Protein AF-A0A399FDK9-F1 (afdb_monomer)

Sequence (139 aa):
MPEEDLVRLYLWSRDKQGEPQAVVSHDTALALYGLSDLRPSRYHLSVPPSFRKTPPPGVVLHKARLEPSEVDWCGSYRITVPLRTLLDAAQSGVSPEHIVEATRQALERGLVRRQVLKQAIQGLSEAQQLGFRVALEEA

Organism: NCBI:txid1227551

Foldseek 3Di:
DDPVVQLVQQQVQADPVSHRFKAFAAPRLLVVVVLDPDDQQATEIEGAPPRDDDDDPRYDYDHDDDDPQQWDDDPNHIYGQLLRRLLNNLVVCDQLQSSLSSLLVCPVVVSDPLVVSVVVCPPPDPSSCNSVVNSSVVD

Nearest PDB structures (foldseek):
  6y8q-assembly3_C  TM=6.701E-01  e=1.708E-04  Streptococcus agalactiae

Radius of gyration: 14.83 Å; Cα contacts (8 Å, |Δi|>4): 204; chains: 1; bounding box: 35×31×38 Å

Solvent-accessible surface area (backbone atoms only — not comparable to full-atom values): 7782 Å² total; per-residue (Å²): 134,65,68,69,58,52,40,51,50,24,62,69,3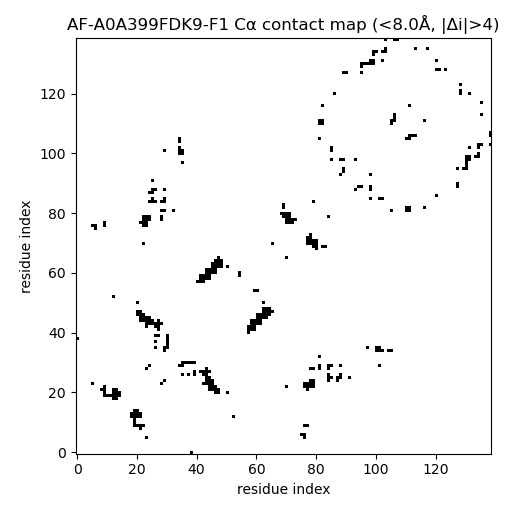7,34,50,97,88,66,50,62,49,39,25,36,17,26,61,40,32,31,35,74,72,65,38,40,91,62,75,63,92,44,47,30,30,33,26,46,78,84,68,77,80,80,72,60,91,59,49,46,81,42,73,39,88,76,56,76,90,39,49,43,79,54,92,84,32,40,27,42,32,64,62,49,17,53,56,44,26,42,70,73,65,55,53,48,68,56,42,19,52,23,48,38,50,31,45,77,70,64,65,34,55,70,71,59,51,62,58,65,46,70,82,49,55,71,80,52,31,48,15,52,52,52,26,70,73,78,112

Structure (mmCIF, N/CA/C/O backbone):
data_AF-A0A399FDK9-F1
#
_entry.id   AF-A0A399FDK9-F1
#
loop_
_atom_site.group_PDB
_atom_site.id
_atom_site.type_symbol
_atom_site.label_atom_id
_atom_site.label_alt_id
_atom_site.label_comp_id
_atom_site.label_asym_id
_atom_site.label_entity_id
_atom_site.label_seq_id
_atom_site.pdbx_PDB_ins_code
_atom_site.Cartn_x
_atom_site.Cartn_y
_atom_site.Cartn_z
_atom_site.occupancy
_atom_site.B_iso_or_equiv
_atom_site.auth_seq_id
_atom_site.auth_comp_id
_atom_site.auth_asym_id
_atom_site.auth_atom_id
_atom_site.pdbx_PDB_model_num
ATOM 1 N N . MET A 1 1 ? -2.493 10.423 -12.469 1.00 71.00 1 MET A N 1
ATOM 2 C CA . MET A 1 1 ? -1.606 9.250 -12.533 1.00 71.00 1 MET A CA 1
ATOM 3 C C . MET A 1 1 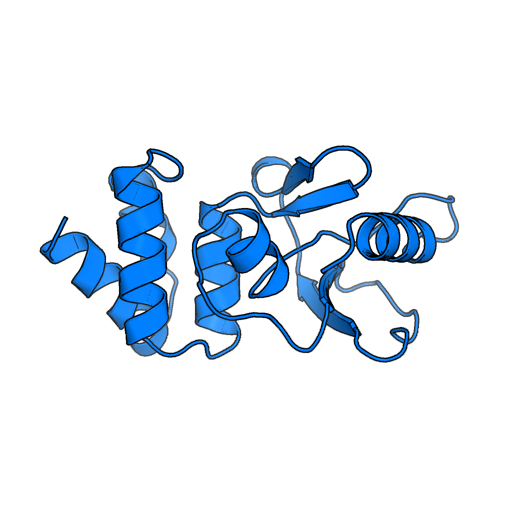? -2.092 8.379 -13.678 1.00 71.00 1 MET A C 1
ATOM 5 O O . MET A 1 1 ? -3.245 7.971 -13.607 1.00 71.00 1 MET A O 1
ATOM 9 N N . PRO A 1 2 ? -1.316 8.201 -14.757 1.00 82.50 2 PRO A N 1
ATOM 10 C CA . PRO A 1 2 ? -1.755 7.421 -15.912 1.00 82.50 2 PRO A CA 1
ATOM 11 C C . PRO A 1 2 ? -1.847 5.923 -15.594 1.00 82.50 2 PRO A C 1
ATOM 13 O O . PRO A 1 2 ? -0.913 5.348 -15.040 1.00 82.50 2 PRO A O 1
ATOM 16 N N . GLU A 1 3 ? -2.950 5.281 -15.978 1.00 87.12 3 GLU A N 1
ATOM 17 C CA . GLU A 1 3 ? -3.140 3.826 -15.840 1.00 87.12 3 GLU A CA 1
ATOM 18 C C . GLU A 1 3 ? -2.064 3.033 -16.602 1.00 87.12 3 GLU A C 1
ATOM 20 O O . GLU A 1 3 ? -1.562 2.015 -16.125 1.00 87.12 3 GLU A O 1
ATOM 25 N N . GLU A 1 4 ? -1.640 3.548 -17.758 1.00 93.44 4 GLU A N 1
ATOM 26 C CA . GLU A 1 4 ? -0.609 2.941 -18.601 1.00 93.44 4 GLU A CA 1
ATOM 27 C C . GLU A 1 4 ? 0.724 2.740 -17.860 1.00 93.44 4 GLU A C 1
ATOM 29 O O . GLU A 1 4 ? 1.384 1.712 -18.033 1.00 93.44 4 GLU A O 1
ATOM 34 N N . ASP A 1 5 ? 1.105 3.679 -16.990 1.00 95.25 5 ASP A N 1
ATOM 35 C CA . ASP A 1 5 ? 2.331 3.556 -16.201 1.00 95.25 5 ASP A CA 1
ATOM 36 C C . ASP A 1 5 ? 2.237 2.383 -15.218 1.00 95.25 5 ASP A C 1
ATOM 38 O O . ASP A 1 5 ? 3.193 1.621 -15.074 1.00 95.25 5 ASP A O 1
ATOM 42 N N . LEU A 1 6 ? 1.074 2.169 -14.592 1.00 96.81 6 LEU A N 1
ATOM 43 C CA . LEU A 1 6 ? 0.857 1.048 -13.673 1.00 96.81 6 LEU A CA 1
ATOM 44 C C . LEU A 1 6 ? 0.923 -0.296 -14.399 1.00 96.81 6 LEU A C 1
ATOM 46 O O . LEU A 1 6 ? 1.554 -1.228 -13.900 1.00 96.81 6 LEU A O 1
ATOM 50 N N . VAL A 1 7 ? 0.353 -0.384 -15.603 1.00 97.62 7 VAL A N 1
ATOM 51 C CA . VAL A 1 7 ? 0.455 -1.584 -16.447 1.00 97.62 7 VAL A CA 1
ATOM 52 C C . VAL A 1 7 ? 1.912 -1.861 -16.817 1.00 97.62 7 VAL A C 1
ATOM 54 O O . VAL A 1 7 ? 2.389 -2.989 -16.672 1.00 97.62 7 VAL A O 1
ATOM 57 N N . ARG A 1 8 ? 2.665 -0.836 -17.236 1.00 97.62 8 ARG A N 1
ATOM 58 C CA . ARG A 1 8 ? 4.096 -0.973 -17.555 1.00 97.62 8 ARG A CA 1
ATOM 59 C C . ARG A 1 8 ? 4.904 -1.434 -16.346 1.00 97.62 8 ARG A C 1
ATOM 61 O O . ARG A 1 8 ? 5.728 -2.337 -16.481 1.00 97.62 8 ARG A O 1
ATOM 68 N N . LEU A 1 9 ? 4.653 -0.867 -15.167 1.00 98.12 9 LEU A N 1
ATOM 69 C CA . LEU A 1 9 ? 5.316 -1.257 -13.921 1.00 98.12 9 LEU A CA 1
ATOM 70 C C . LEU A 1 9 ? 4.959 -2.686 -13.494 1.00 98.12 9 LEU A C 1
ATOM 72 O O . LEU A 1 9 ? 5.838 -3.444 -13.074 1.00 98.12 9 LEU A O 1
ATOM 76 N N . TYR A 1 10 ? 3.697 -3.084 -13.658 1.00 98.06 10 TYR A N 1
ATOM 77 C CA . TYR A 1 10 ? 3.243 -4.447 -13.411 1.00 98.06 10 TYR A CA 1
ATOM 78 C C . TYR A 1 10 ? 3.989 -5.443 -14.308 1.00 98.06 10 TYR A C 1
ATOM 80 O O . TYR A 1 10 ? 4.615 -6.378 -13.810 1.00 98.06 10 TYR A O 1
ATOM 88 N N . LEU A 1 11 ? 4.053 -5.200 -15.617 1.00 97.69 11 LEU A N 1
ATOM 89 C CA . LEU A 1 11 ? 4.770 -6.071 -16.557 1.00 97.69 11 LEU A CA 1
ATOM 90 C C . LEU A 1 11 ? 6.293 -6.044 -16.354 1.00 97.69 11 LEU A C 1
ATOM 92 O O . LEU A 1 11 ? 6.960 -7.072 -16.473 1.00 97.69 11 LEU A O 1
ATOM 96 N N . TRP A 1 12 ? 6.859 -4.895 -15.989 1.00 97.75 12 TRP A N 1
ATOM 97 C CA . TRP A 1 12 ? 8.273 -4.780 -15.628 1.00 97.75 12 TRP A CA 1
ATOM 98 C C . TRP A 1 12 ? 8.638 -5.676 -14.431 1.00 97.75 12 TRP A C 1
ATOM 100 O O . TRP A 1 12 ? 9.750 -6.210 -14.360 1.00 97.75 12 TRP A O 1
ATOM 110 N N . SER A 1 13 ? 7.698 -5.906 -13.513 1.00 98.12 13 SER A N 1
ATOM 111 C CA . SER A 1 13 ? 7.915 -6.684 -12.289 1.00 98.12 13 SER A CA 1
ATOM 112 C C . SER A 1 13 ? 7.983 -8.205 -12.479 1.00 98.12 13 SER A C 1
ATOM 114 O O . SER A 1 13 ? 8.067 -8.933 -11.494 1.00 98.12 13 SER A O 1
ATOM 116 N N . ARG A 1 14 ? 7.967 -8.711 -13.717 1.00 97.62 14 ARG A N 1
ATOM 117 C CA . ARG A 1 14 ? 8.022 -10.154 -13.990 1.00 97.62 14 ARG A CA 1
ATOM 118 C C . ARG A 1 14 ? 9.248 -10.837 -13.390 1.00 97.62 14 ARG A C 1
ATOM 120 O O . ARG A 1 14 ? 10.356 -10.303 -13.476 1.00 97.62 14 ARG A O 1
ATOM 127 N N . ASP A 1 15 ? 9.076 -12.012 -12.808 1.00 96.12 15 ASP A N 1
ATOM 128 C CA . ASP A 1 15 ? 10.187 -12.855 -12.367 1.00 96.12 15 ASP A CA 1
ATOM 129 C C . ASP A 1 15 ? 10.859 -13.598 -13.545 1.00 96.12 15 ASP A C 1
ATOM 131 O O . ASP A 1 15 ? 10.690 -13.240 -14.713 1.00 96.12 15 ASP A O 1
ATOM 135 N N . LYS A 1 16 ? 11.674 -14.618 -13.242 1.00 93.12 16 LYS A N 1
ATOM 136 C CA . LYS A 1 16 ? 12.361 -15.430 -14.262 1.00 93.12 16 LYS A CA 1
ATOM 137 C C . LYS A 1 16 ? 11.411 -16.352 -15.031 1.00 93.12 16 LYS A C 1
ATOM 139 O O . LYS A 1 16 ? 11.771 -16.795 -16.116 1.00 93.12 16 LYS A O 1
ATOM 144 N N . GLN A 1 17 ? 10.246 -16.654 -14.467 1.00 95.56 17 GLN A N 1
ATOM 145 C CA . GLN A 1 17 ? 9.196 -17.460 -15.082 1.00 95.56 17 GLN A CA 1
ATOM 146 C C . GLN A 1 17 ? 8.280 -16.603 -15.969 1.00 95.56 17 GLN A C 1
ATOM 148 O O . GLN A 1 17 ? 7.491 -17.145 -16.732 1.00 95.56 17 GLN A O 1
ATOM 153 N N . GLY A 1 18 ? 8.434 -15.276 -15.926 1.00 95.44 18 GLY A N 1
ATOM 154 C CA . GLY A 1 18 ? 7.613 -14.343 -16.689 1.00 95.44 18 GLY A CA 1
ATOM 155 C C . GLY A 1 18 ? 6.372 -13.875 -15.933 1.00 95.44 18 GLY A C 1
ATOM 156 O O . GLY A 1 18 ? 5.557 -13.170 -16.527 1.00 95.44 18 GLY A O 1
ATOM 157 N N . GLU A 1 19 ? 6.257 -14.190 -1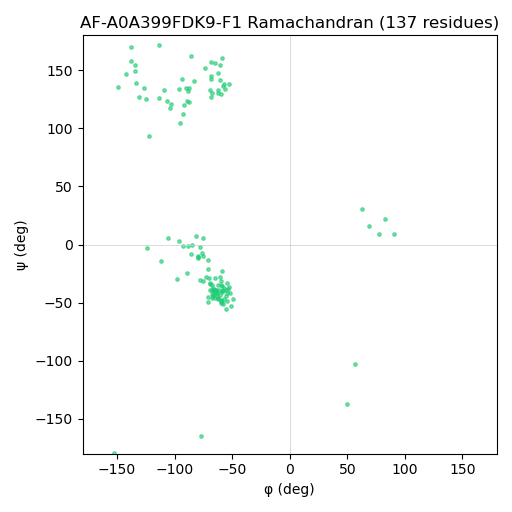4.640 1.00 96.56 19 GLU A N 1
ATOM 158 C CA . GLU A 1 19 ? 5.085 -13.877 -13.824 1.00 96.56 19 GLU A CA 1
ATOM 159 C C . GLU A 1 19 ? 5.241 -12.520 -13.128 1.00 96.56 19 GLU A C 1
ATOM 161 O O . GLU A 1 19 ? 6.189 -12.342 -12.352 1.00 96.56 19 GLU A O 1
ATOM 166 N N . PRO A 1 20 ? 4.352 -11.537 -13.377 1.00 97.50 20 PRO A N 1
ATOM 167 C CA . PRO A 1 20 ? 4.367 -10.251 -12.681 1.00 97.50 20 PRO A CA 1
ATOM 168 C C . PRO A 1 20 ? 4.276 -10.406 -11.158 1.00 97.50 20 PRO A C 1
ATOM 170 O O . PRO A 1 20 ? 3.422 -11.127 -10.649 1.00 97.50 20 PRO A O 1
ATOM 173 N N . GLN A 1 21 ? 5.130 -9.692 -10.424 1.00 98.06 21 GLN A N 1
ATOM 174 C CA . GLN A 1 21 ? 5.243 -9.806 -8.964 1.00 98.06 21 GLN A CA 1
ATOM 175 C C . GLN A 1 21 ? 4.756 -8.563 -8.203 1.00 98.06 21 GLN A C 1
ATOM 177 O O . GLN A 1 21 ? 4.617 -8.612 -6.982 1.00 98.06 21 GLN A O 1
ATOM 182 N N . ALA A 1 22 ? 4.570 -7.428 -8.882 1.00 98.19 22 ALA A N 1
ATOM 183 C CA . ALA A 1 22 ? 4.173 -6.175 -8.253 1.00 98.19 22 ALA A CA 1
ATOM 184 C C . ALA A 1 22 ? 2.663 -6.084 -8.043 1.00 98.19 22 ALA A C 1
ATOM 186 O O . ALA A 1 22 ? 1.868 -6.444 -8.909 1.00 98.19 22 ALA A O 1
ATOM 187 N N . VAL A 1 23 ? 2.290 -5.521 -6.902 1.00 98.81 23 VAL A N 1
ATOM 188 C CA . VAL A 1 23 ? 0.919 -5.180 -6.539 1.00 98.81 23 VAL A CA 1
ATOM 189 C C . VAL A 1 23 ? 0.879 -3.702 -6.177 1.00 98.81 23 VAL A C 1
ATOM 191 O O . VAL A 1 23 ? 1.640 -3.247 -5.324 1.00 98.81 23 VAL A O 1
ATOM 194 N N . VAL A 1 24 ? 0.004 -2.933 -6.817 1.00 98.38 24 VAL A N 1
ATOM 195 C CA . VAL A 1 24 ? -0.217 -1.522 -6.483 1.00 98.38 24 VAL A CA 1
ATOM 196 C C . VAL A 1 24 ? -0.741 -1.413 -5.050 1.00 98.38 24 VAL A C 1
ATOM 198 O O . VAL A 1 24 ? -1.646 -2.146 -4.666 1.00 98.38 24 VAL A O 1
ATOM 201 N N . SER A 1 25 ? -0.148 -0.544 -4.230 1.00 98.12 25 SER A N 1
ATOM 202 C CA . SER A 1 25 ? -0.378 -0.539 -2.775 1.00 98.12 25 SER A CA 1
ATOM 203 C C . SER A 1 25 ? -0.167 0.849 -2.159 1.00 98.12 25 SER A C 1
ATOM 205 O O . SER A 1 25 ? 0.172 1.794 -2.877 1.00 98.12 25 SER A O 1
ATOM 207 N N . HIS A 1 26 ? -0.343 0.958 -0.836 1.00 96.81 26 HIS A N 1
ATOM 208 C CA . HIS A 1 26 ? -0.096 2.178 -0.053 1.00 96.81 26 HIS A CA 1
ATOM 209 C C . HIS A 1 26 ? -0.776 3.411 -0.690 1.00 96.81 26 HIS A C 1
ATOM 211 O O . HIS A 1 26 ? -1.907 3.320 -1.166 1.00 96.81 26 HIS A O 1
ATOM 217 N N . ASP A 1 27 ? -0.083 4.548 -0.746 1.00 95.00 27 ASP A N 1
ATOM 218 C CA . ASP A 1 27 ? -0.547 5.839 -1.260 1.00 95.00 27 ASP A CA 1
ATOM 219 C C . ASP A 1 27 ? -1.116 5.754 -2.685 1.00 95.00 27 ASP A C 1
ATOM 221 O O . ASP A 1 27 ? -2.120 6.387 -3.007 1.00 95.00 27 ASP A O 1
ATOM 225 N N . THR A 1 28 ? -0.503 4.942 -3.552 1.00 96.06 28 THR A N 1
ATOM 226 C CA . THR A 1 28 ? -0.980 4.744 -4.926 1.00 96.06 28 THR A CA 1
ATOM 227 C C . THR A 1 28 ? -2.325 4.029 -4.946 1.00 96.06 28 THR A C 1
ATOM 229 O O . THR A 1 28 ? -3.228 4.464 -5.657 1.00 96.06 28 THR A O 1
ATOM 232 N N . ALA A 1 29 ? -2.490 2.973 -4.148 1.00 97.00 29 ALA A N 1
ATOM 233 C CA . ALA A 1 29 ? -3.772 2.284 -4.041 1.00 97.00 29 ALA A CA 1
ATOM 234 C C . ALA A 1 29 ? -4.832 3.148 -3.338 1.00 97.00 29 ALA A C 1
ATOM 236 O O . ALA A 1 29 ? -5.969 3.188 -3.799 1.00 97.00 29 ALA A O 1
ATOM 237 N N . LEU A 1 30 ? -4.464 3.904 -2.294 1.00 95.38 30 LEU A N 1
ATOM 238 C CA . LEU A 1 30 ? -5.367 4.854 -1.630 1.00 95.38 30 LEU A CA 1
ATOM 239 C C . LEU A 1 30 ? -5.961 5.848 -2.629 1.00 95.38 30 LEU A C 1
ATOM 241 O O . LEU A 1 30 ? -7.176 6.042 -2.663 1.0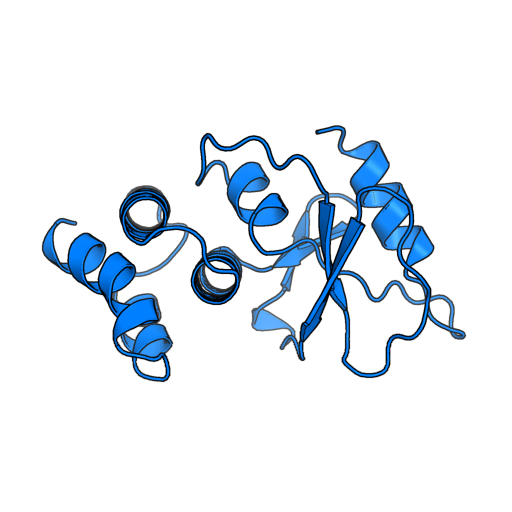0 95.38 30 LEU A O 1
ATOM 245 N N . ALA A 1 31 ? -5.109 6.441 -3.467 1.00 94.56 31 ALA A N 1
ATOM 246 C CA . ALA A 1 31 ? -5.540 7.379 -4.493 1.00 94.56 31 ALA A CA 1
ATOM 247 C C . ALA A 1 31 ? -6.451 6.715 -5.542 1.00 94.56 31 ALA A C 1
ATOM 249 O O . ALA A 1 31 ? -7.433 7.321 -5.965 1.00 94.56 31 ALA A O 1
ATOM 250 N N . LEU A 1 32 ? -6.165 5.470 -5.944 1.00 95.44 32 LEU A N 1
ATOM 251 C CA . LEU A 1 32 ? -6.983 4.729 -6.917 1.00 95.44 32 LEU A CA 1
ATOM 252 C C . LEU A 1 32 ? -8.361 4.332 -6.370 1.00 95.44 32 LEU A C 1
ATOM 254 O O . LEU A 1 32 ? -9.331 4.360 -7.120 1.00 95.44 32 LEU A O 1
ATOM 258 N N . TYR A 1 33 ? -8.473 4.027 -5.075 1.00 96.25 33 TYR A N 1
ATOM 259 C CA . TYR A 1 33 ? -9.771 3.831 -4.413 1.00 96.25 33 TYR A CA 1
ATOM 260 C C . TYR A 1 33 ? -10.492 5.148 -4.085 1.00 96.25 33 TYR A C 1
ATOM 262 O O . TYR A 1 33 ? -11.597 5.130 -3.538 1.00 96.25 33 TYR A O 1
ATOM 270 N N . GLY A 1 34 ? -9.874 6.296 -4.385 1.00 95.00 34 GLY A N 1
ATOM 271 C CA . GLY A 1 34 ? -10.404 7.612 -4.041 1.00 95.00 34 GLY A CA 1
ATOM 272 C C . GLY A 1 34 ? -10.534 7.823 -2.533 1.00 95.00 34 GLY A C 1
ATOM 273 O O . GLY A 1 34 ? -11.459 8.505 -2.108 1.00 95.00 34 GLY A O 1
ATOM 274 N N . LEU A 1 35 ? -9.665 7.191 -1.738 1.00 95.12 35 LEU A N 1
ATOM 275 C CA . LEU A 1 35 ? -9.611 7.291 -0.272 1.00 95.12 35 LEU A CA 1
ATOM 276 C C . LEU A 1 35 ? -8.588 8.328 0.207 1.00 95.12 35 LEU A C 1
ATOM 278 O O . LEU A 1 35 ? -8.330 8.459 1.398 1.00 95.12 35 LEU A O 1
ATOM 282 N N . SER A 1 36 ? -7.953 9.031 -0.725 1.00 89.75 36 SER A N 1
ATOM 283 C CA . SER A 1 36 ? -7.046 10.126 -0.431 1.00 89.75 36 SER A CA 1
ATOM 284 C C . SER A 1 36 ? -7.100 11.147 -1.556 1.00 89.75 36 SER A C 1
ATOM 286 O O . SER A 1 36 ? -7.035 10.791 -2.736 1.00 89.75 36 SER A O 1
ATOM 288 N N . ASP A 1 37 ? -7.161 12.421 -1.180 1.00 85.12 37 ASP A N 1
ATOM 289 C CA . ASP A 1 37 ? -7.005 13.539 -2.111 1.00 85.12 37 ASP A CA 1
ATOM 290 C C . ASP A 1 37 ? -5.532 13.812 -2.440 1.00 85.12 37 ASP A C 1
ATOM 292 O O . ASP A 1 37 ? -5.219 14.553 -3.378 1.00 85.12 37 ASP A O 1
ATOM 296 N N . LEU A 1 38 ? -4.609 13.177 -1.708 1.00 79.31 38 LEU A N 1
ATOM 297 C CA . LEU A 1 38 ? -3.189 13.258 -2.003 1.00 79.31 38 LEU A CA 1
ATOM 298 C C . LEU A 1 38 ? -2.933 12.667 -3.388 1.00 79.31 38 LEU A C 1
ATOM 300 O O . LEU A 1 38 ? -3.403 11.587 -3.746 1.00 79.31 38 LEU A O 1
ATOM 304 N N . ARG A 1 39 ? -2.159 13.398 -4.188 1.00 81.38 39 ARG A N 1
ATOM 305 C CA . ARG A 1 39 ? -1.620 12.914 -5.457 1.00 81.38 39 ARG A CA 1
ATOM 306 C C . ARG A 1 39 ? -0.216 12.392 -5.172 1.00 81.38 39 ARG A C 1
ATOM 308 O O . ARG A 1 39 ? 0.682 13.213 -4.981 1.00 81.38 39 ARG A O 1
ATOM 315 N N . PRO A 1 40 ? -0.007 11.064 -5.119 1.00 81.88 40 PRO A N 1
ATOM 316 C CA . PRO A 1 40 ? 1.307 10.520 -4.821 1.00 81.88 40 PRO A CA 1
ATOM 317 C C . PRO A 1 40 ? 2.307 11.007 -5.869 1.00 81.88 40 PRO A C 1
ATOM 319 O O . PRO A 1 40 ? 2.065 10.892 -7.071 1.00 81.88 40 PRO A O 1
ATOM 322 N N . SER A 1 41 ? 3.436 11.552 -5.420 1.00 88.38 41 SER A N 1
ATOM 323 C CA . SER A 1 41 ? 4.531 11.974 -6.307 1.00 88.38 41 SER A CA 1
ATOM 324 C C . SER A 1 41 ? 5.337 10.788 -6.848 1.00 88.38 41 SER A C 1
ATOM 326 O O . SER A 1 41 ? 6.185 10.957 -7.724 1.00 88.38 41 SER A O 1
ATOM 328 N N . ARG A 1 42 ? 5.086 9.586 -6.313 1.00 94.25 42 ARG A N 1
ATOM 329 C CA . ARG A 1 42 ? 5.730 8.321 -6.662 1.00 94.25 42 ARG A CA 1
ATOM 330 C C . ARG A 1 42 ? 4.702 7.194 -6.732 1.00 94.25 42 ARG A C 1
ATOM 332 O O . ARG A 1 42 ? 3.656 7.249 -6.091 1.00 94.25 42 ARG A O 1
ATOM 339 N N . TYR A 1 43 ? 5.049 6.143 -7.464 1.00 96.75 43 TYR A N 1
ATOM 340 C CA . TYR A 1 43 ? 4.293 4.898 -7.543 1.00 96.75 43 TYR A CA 1
ATOM 341 C C . TYR A 1 43 ? 4.716 3.944 -6.426 1.00 96.75 43 TYR A C 1
ATOM 343 O O . TYR A 1 43 ? 5.888 3.592 -6.329 1.00 96.75 43 TYR A O 1
ATOM 351 N N . HIS A 1 44 ? 3.778 3.512 -5.592 1.00 97.31 44 HIS A N 1
ATOM 352 C CA . HIS A 1 44 ? 4.015 2.622 -4.462 1.00 97.31 44 HIS A CA 1
ATOM 353 C C . HIS A 1 44 ? 3.531 1.214 -4.811 1.00 97.31 44 HIS A C 1
ATOM 355 O O . HIS A 1 44 ? 2.344 0.978 -5.053 1.00 97.31 44 HIS A O 1
ATOM 361 N N . LEU A 1 45 ? 4.464 0.263 -4.833 1.00 98.31 45 LEU A N 1
ATOM 362 C CA . LEU A 1 45 ? 4.195 -1.127 -5.190 1.00 98.31 45 LEU A CA 1
ATOM 363 C C . LEU A 1 45 ? 4.696 -2.055 -4.086 1.00 98.31 45 LEU A C 1
ATOM 365 O O . LEU A 1 45 ? 5.833 -1.932 -3.636 1.00 98.31 45 LEU A O 1
ATOM 369 N N . SER A 1 46 ? 3.878 -3.027 -3.710 1.00 98.62 46 SER A N 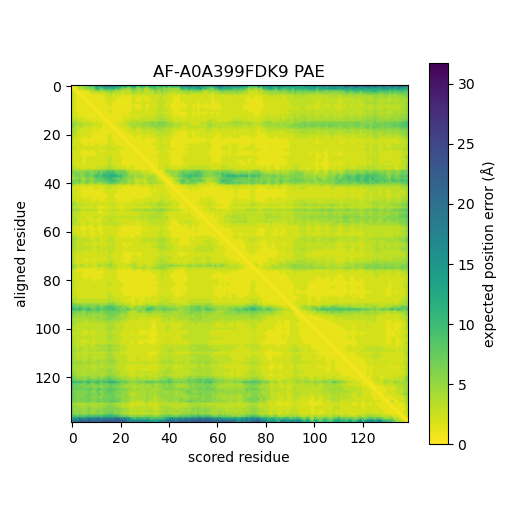1
ATOM 370 C CA . SER A 1 46 ? 4.272 -4.151 -2.873 1.00 98.62 46 SER A CA 1
ATOM 371 C C . SER A 1 46 ? 4.795 -5.272 -3.766 1.00 98.62 46 SER A C 1
ATOM 373 O O . SER A 1 46 ? 4.187 -5.618 -4.777 1.00 98.62 46 SER A O 1
ATOM 375 N N . VAL A 1 47 ? 5.944 -5.830 -3.404 1.00 98.50 47 VAL A N 1
ATOM 376 C CA . VAL A 1 47 ? 6.585 -6.967 -4.080 1.00 98.50 47 VAL A CA 1
ATOM 377 C C . VAL A 1 47 ? 7.048 -7.981 -3.028 1.00 98.50 47 VAL A C 1
ATOM 379 O O . VAL A 1 47 ? 7.347 -7.588 -1.893 1.00 98.50 47 VAL A O 1
ATOM 382 N N . PRO A 1 48 ? 7.177 -9.276 -3.372 1.00 98.00 48 PRO A N 1
ATOM 383 C CA . PRO A 1 48 ? 7.604 -10.285 -2.412 1.00 98.00 48 PRO A CA 1
ATOM 384 C C . PRO A 1 48 ? 9.010 -9.998 -1.855 1.00 98.00 48 PRO A C 1
ATOM 386 O O . PRO A 1 48 ? 9.846 -9.387 -2.538 1.00 98.00 48 PRO A O 1
ATOM 389 N N . PRO A 1 49 ? 9.343 -10.490 -0.643 1.00 97.44 49 PRO A N 1
ATOM 390 C CA . PRO A 1 49 ? 10.655 -10.270 -0.027 1.00 97.44 49 PRO A CA 1
ATOM 391 C C . PRO A 1 49 ? 11.836 -10.783 -0.858 1.00 97.44 49 PRO A C 1
ATOM 393 O O . PRO A 1 49 ? 12.957 -10.306 -0.691 1.00 97.44 49 PRO A O 1
ATOM 396 N N . SER A 1 50 ? 11.608 -11.740 -1.759 1.00 95.81 50 SER A N 1
ATOM 397 C CA . SER A 1 50 ? 12.598 -12.290 -2.693 1.00 95.81 50 SER A CA 1
ATOM 398 C C . SER A 1 50 ? 12.845 -11.411 -3.924 1.00 95.81 50 SER A C 1
ATOM 400 O O . SER A 1 50 ? 13.807 -11.651 -4.647 1.00 95.81 50 SER A O 1
ATOM 402 N N . PHE A 1 51 ? 12.034 -10.380 -4.172 1.00 97.56 51 PHE A N 1
ATOM 403 C CA . PHE A 1 51 ? 12.174 -9.518 -5.344 1.00 97.56 51 PHE A CA 1
ATOM 404 C C . PHE A 1 51 ? 13.465 -8.689 -5.269 1.00 97.56 51 PHE A C 1
ATOM 406 O O . PHE A 1 51 ? 13.729 -8.046 -4.245 1.00 97.56 51 PHE A O 1
ATOM 413 N N . ARG A 1 52 ? 14.266 -8.680 -6.343 1.00 95.06 52 ARG A N 1
ATOM 414 C CA . ARG A 1 52 ? 15.611 -8.061 -6.370 1.00 95.06 52 ARG A CA 1
ATOM 415 C C . ARG A 1 52 ? 15.828 -6.998 -7.451 1.00 95.06 52 ARG A C 1
ATOM 417 O O . ARG A 1 52 ? 16.907 -6.422 -7.479 1.00 95.06 52 ARG A O 1
ATOM 424 N N . LYS A 1 53 ? 14.860 -6.721 -8.334 1.00 96.38 53 LYS A N 1
ATOM 425 C CA . LYS A 1 53 ? 15.068 -5.703 -9.380 1.00 96.38 53 LYS A CA 1
ATOM 426 C C . LYS A 1 53 ? 15.165 -4.302 -8.772 1.00 96.38 53 LYS A C 1
ATOM 428 O O . LYS A 1 53 ? 14.414 -3.978 -7.850 1.00 96.38 53 LYS A O 1
ATOM 433 N N . THR A 1 54 ? 16.048 -3.480 -9.330 1.00 96.75 54 THR A N 1
ATOM 434 C CA . THR A 1 54 ? 16.161 -2.056 -8.995 1.00 96.75 54 THR A CA 1
ATOM 435 C C . THR A 1 54 ? 14.922 -1.308 -9.487 1.00 96.75 54 THR A C 1
ATOM 437 O O . THR A 1 54 ? 14.602 -1.440 -10.668 1.00 96.75 54 THR A O 1
ATOM 440 N N . PRO A 1 55 ? 14.221 -0.540 -8.634 1.00 96.56 55 PRO A N 1
ATOM 441 C CA . PRO A 1 55 ? 13.033 0.195 -9.055 1.00 96.56 55 PRO A CA 1
ATOM 442 C C . PRO A 1 55 ? 13.346 1.212 -10.163 1.00 96.56 55 PRO A C 1
ATOM 444 O O . PRO A 1 55 ? 14.383 1.877 -10.093 1.00 96.56 55 PRO A O 1
ATOM 447 N N . PRO A 1 56 ? 12.450 1.384 -11.153 1.00 96.44 56 PRO A N 1
ATOM 448 C CA . PRO A 1 56 ? 12.505 2.518 -12.065 1.00 96.44 56 PRO A CA 1
ATOM 449 C C . PRO A 1 56 ? 12.418 3.855 -11.305 1.00 96.44 56 PRO A C 1
ATOM 451 O O . PRO A 1 56 ? 11.926 3.893 -10.170 1.00 96.44 56 PRO A O 1
ATOM 454 N N . PRO A 1 57 ? 12.849 4.973 -11.916 1.00 95.56 57 PRO A N 1
ATOM 455 C CA . PRO A 1 57 ? 12.675 6.298 -11.331 1.00 95.56 57 PRO A CA 1
ATOM 456 C C . PRO A 1 57 ? 11.218 6.567 -10.940 1.00 95.56 57 PRO A C 1
ATOM 458 O O . PRO A 1 57 ? 10.295 6.233 -11.678 1.00 95.56 57 PRO A O 1
ATOM 461 N N . GLY A 1 58 ? 11.013 7.175 -9.770 1.00 95.69 58 GLY A N 1
ATOM 462 C CA . GLY A 1 58 ? 9.672 7.495 -9.272 1.00 95.69 58 GLY A CA 1
ATOM 463 C C . GLY A 1 58 ? 8.897 6.308 -8.688 1.00 95.69 58 GLY A C 1
ATOM 464 O O . GLY A 1 58 ? 7.723 6.473 -8.377 1.00 95.69 58 GLY A O 1
ATOM 465 N N . VAL A 1 59 ? 9.524 5.141 -8.499 1.00 97.75 59 VAL A N 1
ATOM 466 C CA . VAL A 1 59 ? 8.890 3.958 -7.893 1.00 97.75 59 VAL A CA 1
ATOM 467 C C . VAL A 1 59 ? 9.445 3.692 -6.495 1.00 97.75 59 VAL A C 1
ATOM 469 O O . VAL A 1 59 ? 10.656 3.655 -6.282 1.00 97.75 59 VAL A O 1
ATOM 472 N N . VAL A 1 60 ? 8.547 3.456 -5.543 1.00 97.06 60 VAL A N 1
ATOM 473 C CA . VAL A 1 60 ? 8.841 2.967 -4.195 1.00 97.06 60 VAL A CA 1
ATOM 474 C C . VAL A 1 60 ? 8.396 1.511 -4.111 1.00 97.06 60 VAL A C 1
ATOM 476 O O . VAL A 1 60 ? 7.234 1.193 -4.368 1.00 97.06 60 VAL A O 1
ATOM 479 N N . LEU A 1 61 ? 9.328 0.621 -3.759 1.00 97.75 61 LEU A N 1
ATOM 480 C CA . LEU A 1 61 ? 9.037 -0.797 -3.558 1.00 97.75 61 LEU A CA 1
ATOM 481 C C . LEU A 1 61 ? 8.960 -1.124 -2.074 1.00 97.75 61 LEU A C 1
ATOM 483 O O . LEU A 1 61 ? 9.953 -1.018 -1.356 1.00 97.75 61 LEU A O 1
ATOM 487 N N . HIS A 1 62 ? 7.806 -1.626 -1.666 1.00 97.69 62 HIS A N 1
ATOM 488 C CA . HIS A 1 62 ? 7.554 -2.168 -0.342 1.00 97.69 62 HIS A CA 1
ATOM 489 C C . HIS A 1 62 ? 7.725 -3.683 -0.383 1.00 97.69 62 HIS A C 1
ATOM 491 O O . HIS A 1 62 ? 7.260 -4.353 -1.307 1.00 97.69 62 HIS A O 1
ATOM 497 N N . LYS A 1 63 ? 8.443 -4.245 0.591 1.00 97.31 63 LYS A N 1
ATOM 498 C CA . LYS A 1 63 ? 8.622 -5.698 0.693 1.00 97.31 63 LYS A CA 1
ATOM 499 C C . LYS A 1 63 ? 7.547 -6.262 1.601 1.00 97.31 63 LYS A C 1
ATOM 501 O O . LYS A 1 63 ? 7.585 -6.033 2.803 1.00 97.31 63 LYS A O 1
ATOM 506 N N . ALA A 1 64 ? 6.633 -7.031 1.027 1.00 96.69 64 ALA A N 1
ATOM 507 C CA . ALA A 1 64 ? 5.522 -7.614 1.762 1.00 96.69 64 ALA A CA 1
ATOM 508 C C . ALA A 1 64 ? 5.211 -9.024 1.261 1.00 96.69 64 ALA A C 1
ATOM 510 O O . ALA A 1 64 ? 5.351 -9.325 0.076 1.00 96.69 64 ALA A O 1
ATOM 511 N N . ARG A 1 65 ? 4.776 -9.893 2.175 1.00 96.94 65 ARG A N 1
ATOM 512 C CA . ARG A 1 65 ? 4.037 -11.105 1.813 1.00 96.94 65 ARG A CA 1
ATOM 513 C C . ARG A 1 65 ? 2.561 -10.719 1.780 1.00 96.94 65 ARG A C 1
ATOM 515 O O . ARG A 1 65 ? 2.075 -10.140 2.750 1.00 96.94 65 ARG A O 1
ATOM 522 N N . LEU A 1 66 ? 1.919 -10.956 0.642 1.00 97.50 66 LEU A N 1
ATOM 523 C CA . LEU A 1 66 ? 0.504 -10.683 0.430 1.00 97.50 66 LEU A CA 1
ATOM 524 C C . LEU A 1 66 ? -0.208 -12.016 0.249 1.00 97.50 66 LEU A C 1
ATOM 526 O O . LEU A 1 66 ? 0.192 -12.813 -0.603 1.00 97.50 66 LEU A O 1
ATOM 530 N N . GLU A 1 67 ? -1.246 -12.242 1.037 1.00 97.25 67 GLU A N 1
ATOM 531 C CA . GLU A 1 67 ? -2.140 -13.374 0.852 1.00 97.25 67 GLU A CA 1
ATOM 532 C C . GLU A 1 67 ? -3.038 -13.137 -0.372 1.00 97.25 67 GLU A C 1
ATOM 534 O O . GLU A 1 67 ? -3.362 -11.990 -0.694 1.00 97.25 67 GLU A O 1
ATOM 539 N N . PRO A 1 68 ? -3.506 -14.194 -1.060 1.00 97.12 68 PRO A N 1
ATOM 540 C CA . PRO A 1 68 ? -4.379 -14.038 -2.223 1.00 97.12 68 PRO A CA 1
ATOM 541 C C . PRO A 1 68 ? -5.640 -13.204 -1.950 1.00 97.12 68 PRO A C 1
ATOM 543 O O . PRO A 1 68 ? -6.079 -12.471 -2.830 1.00 97.12 68 PRO A O 1
ATOM 546 N N . SER A 1 69 ? -6.192 -13.273 -0.733 1.00 97.19 69 SER A N 1
ATOM 547 C CA . SER A 1 69 ? -7.356 -12.483 -0.302 1.00 97.19 69 SER A CA 1
ATOM 548 C C . SER A 1 69 ? -7.065 -10.994 -0.098 1.00 97.19 69 SER A C 1
ATOM 550 O O . SER A 1 69 ? -7.990 -10.204 0.059 1.00 97.19 69 SER A O 1
ATOM 552 N N . GLU A 1 70 ? -5.792 -10.604 -0.053 1.00 98.25 70 GLU A N 1
ATOM 553 C CA . GLU A 1 70 ? -5.365 -9.216 0.127 1.00 98.25 70 GLU A CA 1
ATOM 554 C C . GLU A 1 70 ? -5.126 -8.496 -1.203 1.00 98.25 70 GLU A C 1
ATOM 556 O O . GLU A 1 70 ? -4.778 -7.313 -1.202 1.00 98.25 70 GLU A O 1
ATOM 561 N N . VAL A 1 71 ? -5.295 -9.190 -2.332 1.00 98.44 71 VAL A N 1
ATOM 562 C CA . VAL A 1 71 ? -4.960 -8.684 -3.662 1.00 98.44 71 VAL A CA 1
ATOM 563 C C . VAL A 1 71 ? -6.113 -8.898 -4.629 1.00 98.44 71 VAL A C 1
ATOM 565 O O . VAL A 1 71 ? -6.532 -10.030 -4.871 1.00 98.44 71 VAL A O 1
ATOM 568 N N . ASP A 1 72 ? -6.531 -7.828 -5.292 1.00 98.25 72 ASP A N 1
ATOM 569 C CA . ASP A 1 72 ? -7.546 -7.857 -6.341 1.00 98.25 72 ASP A CA 1
ATOM 570 C C . ASP A 1 72 ? -6.959 -7.494 -7.715 1.00 98.25 72 ASP A C 1
ATOM 572 O O . ASP A 1 72 ? -5.780 -7.140 -7.848 1.00 98.25 72 ASP A O 1
ATOM 576 N N . TRP A 1 73 ? -7.760 -7.658 -8.761 1.00 97.56 73 TRP A N 1
ATOM 577 C CA . TRP A 1 73 ? -7.484 -7.144 -10.095 1.00 97.56 73 TRP A CA 1
ATOM 578 C C . TRP A 1 73 ? -8.056 -5.737 -10.254 1.00 97.56 73 TRP A C 1
ATOM 580 O O . TRP A 1 73 ? -9.207 -5.468 -9.929 1.00 97.56 73 TRP A O 1
ATOM 590 N N . CYS A 1 74 ? -7.252 -4.844 -10.820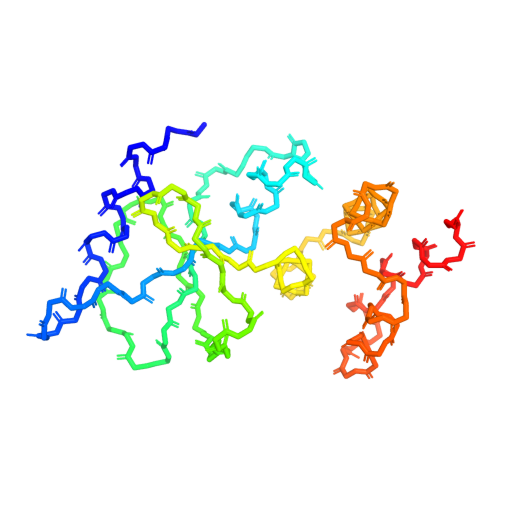 1.00 95.75 74 CYS A N 1
ATOM 591 C CA . CYS A 1 74 ? -7.679 -3.527 -11.266 1.00 95.75 74 CYS A CA 1
ATOM 592 C C . CYS A 1 74 ? -7.350 -3.422 -12.754 1.00 95.75 74 CYS A C 1
ATOM 594 O O . CYS A 1 74 ? -6.210 -3.150 -13.133 1.00 95.75 74 CYS A O 1
ATOM 596 N N . GLY A 1 75 ? -8.334 -3.758 -13.591 1.00 94.19 75 GLY A N 1
ATOM 597 C CA . GLY A 1 75 ? -8.153 -3.847 -15.037 1.00 94.19 75 GLY A CA 1
ATOM 598 C C . GLY A 1 75 ? -7.038 -4.829 -15.405 1.00 94.19 75 GLY A C 1
ATOM 599 O O . GLY A 1 75 ? -7.228 -6.041 -15.363 1.00 94.19 75 GLY A O 1
ATOM 600 N N . SER A 1 76 ? -5.869 -4.290 -15.757 1.00 95.75 76 SER A N 1
ATOM 601 C CA . SER A 1 76 ? -4.721 -5.049 -16.279 1.00 95.75 76 SER A CA 1
ATOM 602 C C . SER A 1 76 ? -3.564 -5.239 -15.286 1.00 95.75 76 SER A C 1
ATOM 604 O O . SER A 1 76 ? -2.514 -5.759 -15.665 1.00 95.75 76 SER A O 1
ATOM 606 N N . TYR A 1 77 ? -3.714 -4.817 -14.028 1.00 97.94 77 TYR A N 1
ATOM 607 C CA . TYR A 1 77 ? -2.700 -4.987 -12.982 1.00 97.94 77 TYR A CA 1
ATOM 608 C C . TYR A 1 77 ? -3.320 -5.414 -11.648 1.00 97.94 77 TYR A C 1
ATOM 610 O O . TYR A 1 77 ? -4.537 -5.422 -11.467 1.00 97.94 77 TYR A O 1
ATOM 618 N N . ARG A 1 78 ? -2.465 -5.795 -10.695 1.00 98.50 78 ARG A N 1
ATOM 619 C CA . ARG A 1 78 ? -2.875 -6.198 -9.343 1.00 98.50 78 ARG A CA 1
ATOM 620 C C . ARG A 1 78 ? -2.823 -5.013 -8.384 1.00 98.50 78 ARG A C 1
ATOM 622 O O . ARG A 1 78 ? -1.895 -4.209 -8.457 1.00 98.50 78 ARG A O 1
ATOM 629 N N . ILE A 1 79 ? -3.775 -4.939 -7.459 1.00 98.75 79 ILE A N 1
ATOM 630 C CA . ILE A 1 79 ? -3.872 -3.900 -6.422 1.00 98.75 79 ILE A CA 1
ATOM 631 C C . ILE A 1 79 ? -4.174 -4.543 -5.063 1.00 98.75 79 ILE A C 1
ATOM 633 O O . ILE A 1 79 ? -4.818 -5.590 -5.018 1.00 98.75 79 ILE A O 1
ATOM 637 N N . THR A 1 80 ? -3.717 -3.962 -3.950 1.00 98.81 80 THR A N 1
ATOM 638 C CA . THR A 1 80 ? -4.153 -4.424 -2.625 1.00 98.81 80 THR A CA 1
ATOM 639 C C . THR A 1 80 ? -5.628 -4.100 -2.404 1.00 98.81 80 THR A C 1
ATOM 641 O O . THR A 1 80 ? -6.120 -3.085 -2.885 1.00 98.81 80 THR A O 1
ATOM 644 N N . VAL A 1 81 ? -6.366 -4.964 -1.705 1.00 98.62 81 VAL A N 1
ATOM 645 C CA . VAL A 1 81 ? -7.770 -4.690 -1.340 1.00 98.62 81 VAL A CA 1
ATOM 646 C C . VAL A 1 81 ? -7.854 -3.489 -0.385 1.00 98.62 81 VAL A C 1
ATOM 648 O O . VAL A 1 81 ? -6.894 -3.256 0.354 1.00 98.62 81 VAL A O 1
ATOM 651 N N . PRO A 1 82 ? -8.989 -2.764 -0.304 1.00 98.44 82 PRO A N 1
ATOM 652 C CA . PRO A 1 82 ? -9.093 -1.529 0.481 1.00 98.44 82 PRO A CA 1
ATOM 653 C C . PRO A 1 82 ? -8.629 -1.652 1.939 1.00 98.44 82 PRO A C 1
ATOM 655 O O . PRO A 1 82 ? -7.899 -0.794 2.430 1.00 98.44 82 PRO A O 1
ATOM 658 N N . LEU A 1 83 ? -8.983 -2.749 2.623 1.00 98.12 83 LEU A N 1
ATOM 659 C CA . LEU A 1 83 ? -8.512 -3.005 3.987 1.00 98.12 83 LEU A CA 1
ATOM 660 C C . LEU A 1 83 ? -6.984 -3.083 4.043 1.00 98.12 83 LEU A C 1
ATOM 662 O O . LEU A 1 83 ? -6.366 -2.439 4.883 1.00 98.12 83 LEU A O 1
ATOM 666 N N . ARG A 1 84 ? -6.368 -3.845 3.136 1.00 98.25 84 ARG A N 1
ATOM 667 C CA . ARG A 1 84 ? -4.915 -3.989 3.091 1.00 98.25 84 ARG A CA 1
ATOM 668 C C . ARG A 1 84 ? -4.235 -2.665 2.742 1.00 98.25 84 ARG A C 1
ATOM 670 O O . ARG A 1 84 ? -3.251 -2.313 3.378 1.00 98.25 84 ARG A O 1
ATOM 677 N N . THR A 1 85 ? -4.783 -1.916 1.786 1.00 97.88 85 THR A N 1
ATOM 678 C CA . THR A 1 85 ? -4.305 -0.580 1.409 1.00 97.88 85 THR A CA 1
ATOM 679 C C . THR A 1 85 ? -4.263 0.382 2.598 1.00 97.88 85 THR A C 1
ATOM 681 O O . THR A 1 85 ? -3.270 1.084 2.772 1.00 97.88 85 THR A O 1
ATOM 684 N N . LEU A 1 86 ? -5.308 0.398 3.430 1.00 97.31 86 LEU A N 1
ATOM 685 C CA . LEU A 1 86 ? -5.358 1.223 4.638 1.00 97.31 86 LEU A CA 1
ATOM 686 C C . LEU A 1 86 ? -4.260 0.839 5.640 1.00 97.31 86 LEU A C 1
ATOM 688 O O . LEU A 1 86 ? -3.552 1.710 6.143 1.00 97.31 86 LEU A O 1
ATOM 692 N N . LEU A 1 87 ? -4.092 -0.461 5.902 1.00 96.44 87 LEU A N 1
ATOM 693 C CA . LEU A 1 87 ? -3.069 -0.967 6.826 1.00 96.44 87 LEU A CA 1
ATOM 694 C C . LEU A 1 87 ? -1.651 -0.644 6.333 1.00 96.44 87 LEU A C 1
ATOM 696 O O . LEU A 1 87 ? -0.824 -0.174 7.111 1.00 96.44 87 LEU A O 1
ATOM 700 N N . ASP A 1 88 ? -1.395 -0.850 5.041 1.00 95.81 88 ASP A N 1
ATOM 701 C CA . ASP A 1 88 ? -0.139 -0.499 4.373 1.00 95.81 88 ASP A CA 1
ATOM 702 C C . ASP A 1 88 ? 0.162 1.008 4.528 1.00 95.81 88 ASP A C 1
ATOM 704 O O . ASP A 1 88 ? 1.259 1.395 4.931 1.00 95.81 88 ASP A O 1
ATOM 708 N N . ALA A 1 89 ? -0.826 1.875 4.282 1.00 93.38 89 ALA A N 1
ATOM 709 C CA . ALA A 1 89 ? -0.671 3.326 4.396 1.00 93.38 89 ALA A CA 1
ATOM 710 C C . ALA A 1 89 ? -0.345 3.793 5.827 1.00 93.38 89 ALA A C 1
ATOM 712 O O . ALA A 1 89 ? 0.513 4.655 6.030 1.00 93.38 89 ALA A O 1
ATOM 713 N N . ALA A 1 90 ? -0.985 3.195 6.836 1.00 92.75 90 ALA A N 1
ATOM 714 C CA . ALA A 1 90 ? -0.672 3.486 8.234 1.00 92.75 90 ALA A CA 1
ATOM 715 C C . ALA A 1 90 ? 0.757 3.054 8.612 1.00 92.75 90 ALA A C 1
ATOM 717 O O . ALA A 1 90 ? 1.387 3.661 9.478 1.00 92.75 90 ALA A O 1
ATOM 718 N N . GLN A 1 91 ? 1.301 2.026 7.952 1.00 89.62 91 GLN A N 1
ATOM 719 C CA . GLN A 1 91 ? 2.684 1.587 8.150 1.00 89.62 91 GLN A CA 1
ATOM 720 C C . GLN A 1 91 ? 3.706 2.482 7.437 1.00 89.62 91 GLN A C 1
ATOM 722 O O . GLN A 1 91 ? 4.812 2.644 7.951 1.00 89.62 91 GLN A O 1
ATOM 727 N N . SER A 1 92 ? 3.356 3.099 6.302 1.00 84.88 92 SER A N 1
ATOM 728 C CA . SER A 1 92 ? 4.258 3.986 5.549 1.00 84.88 92 SER A CA 1
ATOM 729 C C . SER A 1 92 ? 4.350 5.417 6.084 1.00 84.88 92 SER A C 1
ATOM 731 O O . SER A 1 92 ? 5.009 6.251 5.464 1.00 84.88 92 SER A O 1
ATOM 733 N N . GLY A 1 93 ? 3.739 5.703 7.238 1.00 79.75 93 GLY A N 1
ATOM 734 C CA . GLY A 1 93 ? 3.849 6.999 7.910 1.00 79.75 93 GLY A CA 1
ATOM 735 C C . GLY A 1 93 ? 2.903 8.071 7.371 1.00 79.75 93 GLY A C 1
ATOM 736 O O . GLY A 1 93 ? 3.166 9.258 7.561 1.00 79.75 93 GLY A O 1
ATOM 737 N N . VAL A 1 94 ? 1.808 7.677 6.709 1.00 84.19 94 VAL A N 1
ATOM 738 C CA . VAL A 1 94 ? 0.689 8.592 6.441 1.00 84.19 94 VAL A CA 1
ATOM 739 C C . VAL A 1 94 ? 0.177 9.137 7.778 1.00 84.19 94 VAL A C 1
ATOM 741 O O . VAL A 1 94 ? 0.068 8.393 8.754 1.00 84.19 94 VAL A O 1
ATOM 744 N N . SER A 1 95 ? -0.099 10.443 7.841 1.00 88.56 95 SER A N 1
ATOM 745 C CA . SER A 1 95 ? -0.486 11.079 9.102 1.00 88.56 95 SER A CA 1
ATOM 746 C C . SER A 1 95 ? -1.798 10.489 9.648 1.00 88.56 95 SER A C 1
ATOM 748 O O . SER A 1 95 ? -2.665 10.100 8.854 1.00 88.56 95 SER A O 1
ATOM 750 N N . PRO A 1 96 ? -1.976 10.417 10.982 1.00 89.62 96 PRO A N 1
ATOM 751 C CA . PRO A 1 96 ? -3.186 9.862 11.580 1.00 89.62 96 PRO A CA 1
ATOM 752 C C . PRO A 1 96 ? -4.470 10.499 11.042 1.00 89.62 96 PRO A C 1
ATOM 754 O O . PRO A 1 96 ? -5.436 9.785 10.808 1.00 89.62 96 PRO A O 1
ATOM 757 N N . GLU A 1 97 ? -4.465 11.803 10.765 1.00 91.56 97 GLU A N 1
ATOM 758 C CA . GLU A 1 97 ? -5.620 12.551 10.250 1.00 91.56 97 GLU A CA 1
ATOM 759 C C . GLU A 1 97 ? -6.045 12.055 8.862 1.00 91.56 97 GLU A C 1
ATOM 761 O O . GLU A 1 97 ? -7.230 11.859 8.597 1.00 91.56 97 GLU A O 1
ATOM 766 N N . HIS A 1 98 ? -5.082 11.779 7.978 1.00 92.75 98 HIS A N 1
ATOM 767 C CA . HIS A 1 98 ? -5.380 11.198 6.670 1.00 92.75 98 HIS A CA 1
ATOM 768 C C . HIS A 1 98 ? -5.858 9.746 6.785 1.00 92.75 98 HIS A C 1
ATOM 770 O O . HIS A 1 98 ? -6.708 9.326 6.001 1.00 92.75 98 HIS A O 1
ATOM 776 N N . ILE A 1 99 ? -5.354 8.982 7.762 1.00 95.38 99 ILE A N 1
ATOM 777 C CA . ILE A 1 99 ? -5.855 7.629 8.038 1.00 95.38 99 ILE A CA 1
ATOM 778 C C . ILE A 1 99 ? -7.297 7.669 8.549 1.00 95.38 99 ILE A C 1
ATOM 780 O O . ILE A 1 99 ? -8.092 6.831 8.119 1.00 95.38 99 ILE A O 1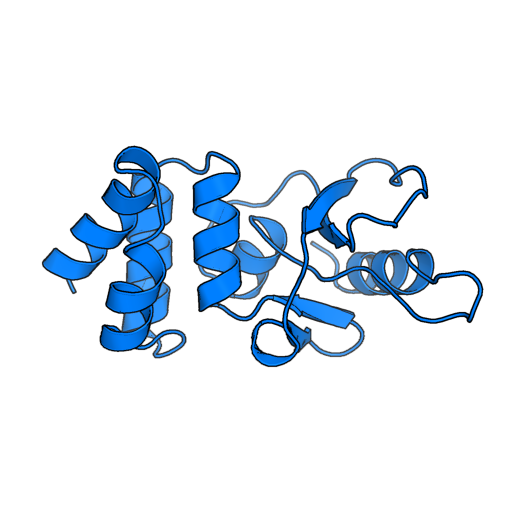
ATOM 784 N N . VAL A 1 100 ? -7.656 8.633 9.407 1.00 95.88 100 VAL A N 1
ATOM 785 C CA . VAL A 1 100 ? -9.043 8.833 9.862 1.00 95.88 100 VAL A CA 1
ATOM 786 C C . VAL A 1 100 ? -9.960 9.015 8.658 1.00 95.88 100 VAL A C 1
ATOM 788 O O . VAL A 1 100 ? -10.900 8.241 8.474 1.00 95.88 100 VAL A O 1
ATOM 791 N N . GLU A 1 101 ? -9.650 9.986 7.799 1.00 95.38 101 GLU A N 1
ATOM 792 C CA . GLU A 1 101 ? -10.506 10.327 6.664 1.00 95.38 101 GLU A CA 1
ATOM 793 C C . GLU A 1 101 ? -10.603 9.182 5.645 1.00 95.38 101 GLU A C 1
ATOM 795 O O . GLU A 1 101 ? -11.703 8.797 5.246 1.00 95.38 101 GLU A O 1
ATOM 800 N N . ALA A 1 102 ? -9.475 8.563 5.284 1.00 96.44 102 ALA A N 1
ATOM 801 C CA . ALA A 1 102 ? -9.456 7.411 4.382 1.00 96.44 102 ALA A CA 1
ATOM 802 C C . ALA A 1 102 ? -10.292 6.242 4.928 1.00 96.44 102 ALA A C 1
ATOM 804 O O . ALA A 1 102 ? -11.027 5.581 4.190 1.00 96.44 102 ALA A O 1
ATOM 805 N N . THR A 1 103 ? -10.202 5.992 6.236 1.00 97.38 103 THR A N 1
ATOM 806 C CA . THR A 1 103 ? -10.954 4.929 6.906 1.00 97.38 103 THR A CA 1
ATOM 807 C C . THR A 1 103 ? -12.444 5.229 6.911 1.00 97.38 103 THR A C 1
ATOM 809 O O . THR A 1 103 ? -13.242 4.354 6.573 1.00 97.38 103 THR A O 1
ATOM 812 N N . ARG A 1 104 ? -12.827 6.464 7.245 1.00 96.12 104 ARG A N 1
ATOM 813 C CA . ARG A 1 104 ? -14.219 6.913 7.239 1.00 96.12 104 ARG A CA 1
ATOM 814 C C . ARG A 1 104 ? -14.843 6.737 5.859 1.00 96.12 104 ARG A C 1
ATOM 816 O O . ARG A 1 104 ? -15.851 6.047 5.735 1.00 96.12 104 ARG A O 1
ATOM 823 N N . GLN A 1 105 ? -14.182 7.231 4.813 1.00 96.62 105 GLN A N 1
ATOM 824 C CA . GLN A 1 105 ? -14.644 7.065 3.434 1.00 96.62 105 GLN A CA 1
ATOM 825 C C . GLN A 1 105 ? -14.775 5.588 3.034 1.00 96.62 105 GLN A C 1
ATOM 827 O O . GLN A 1 105 ? -15.737 5.207 2.366 1.00 96.62 105 GLN A O 1
ATOM 832 N N . ALA A 1 106 ? -13.833 4.733 3.444 1.00 97.50 106 ALA A N 1
ATOM 833 C CA . ALA A 1 106 ? -13.890 3.305 3.145 1.00 97.50 106 ALA A CA 1
ATOM 834 C C . ALA A 1 106 ? -15.067 2.598 3.840 1.00 97.50 106 ALA A C 1
ATOM 836 O O . ALA A 1 106 ? -15.675 1.704 3.246 1.00 97.50 106 ALA A O 1
ATOM 837 N N . LEU A 1 107 ? -15.395 2.993 5.075 1.00 97.06 107 LEU A N 1
ATOM 838 C CA . LEU A 1 107 ? -16.546 2.480 5.821 1.00 97.06 107 LEU A CA 1
ATOM 839 C C . LEU A 1 107 ? -17.867 2.986 5.224 1.00 97.06 107 LEU A C 1
ATOM 841 O O . LEU A 1 107 ? -18.744 2.176 4.930 1.00 97.06 107 LEU A O 1
ATOM 845 N N . GLU A 1 108 ? -17.987 4.296 4.990 1.00 96.00 108 GLU A N 1
ATOM 846 C CA . GLU A 1 108 ? -19.181 4.942 4.423 1.00 96.00 108 GLU A CA 1
ATOM 847 C C . GLU A 1 108 ? -19.544 4.368 3.045 1.00 96.00 108 GLU A C 1
ATOM 849 O O . GLU A 1 108 ? -20.715 4.141 2.744 1.00 96.00 108 GLU A O 1
ATOM 854 N N . ARG A 1 109 ? -18.538 4.073 2.213 1.00 96.38 109 ARG A N 1
ATOM 855 C CA . ARG A 1 109 ? -18.722 3.495 0.870 1.00 96.38 109 ARG A CA 1
ATOM 856 C C . ARG A 1 109 ? -18.845 1.968 0.869 1.00 96.38 109 ARG A C 1
ATOM 858 O O . ARG A 1 109 ? -18.967 1.371 -0.197 1.00 96.38 109 ARG A O 1
ATOM 865 N N . GLY A 1 110 ? -18.769 1.317 2.032 1.00 96.50 110 GLY A N 1
ATOM 866 C CA . GLY A 1 110 ? -18.864 -0.140 2.155 1.00 96.50 110 GLY A CA 1
ATOM 867 C C . GLY A 1 110 ? -17.676 -0.920 1.575 1.00 96.50 110 GLY A C 1
ATOM 868 O O . GLY A 1 110 ? -17.780 -2.132 1.392 1.00 96.50 110 GLY A O 1
ATOM 869 N N . LEU A 1 111 ? -16.545 -0.256 1.308 1.00 97.19 111 LEU A N 1
ATOM 870 C CA . LEU A 1 111 ? -15.312 -0.887 0.816 1.00 97.19 111 LEU A CA 1
ATOM 871 C C . LEU A 1 111 ? -14.647 -1.755 1.891 1.00 97.19 111 LEU A C 1
ATOM 873 O O . LEU A 1 111 ? -13.962 -2.729 1.583 1.00 97.19 111 LEU A O 1
ATOM 877 N N . VAL A 1 112 ? -14.851 -1.401 3.162 1.00 97.44 112 VAL A N 1
ATOM 878 C CA . VAL A 1 112 ? -14.376 -2.156 4.323 1.00 97.44 112 VAL A CA 1
ATOM 879 C C . VAL A 1 112 ? -15.510 -2.294 5.331 1.00 97.44 112 VAL A C 1
ATOM 881 O O . VAL A 1 112 ? -16.256 -1.356 5.592 1.00 97.44 112 VAL A O 1
ATOM 884 N N . ARG A 1 113 ? -15.640 -3.476 5.941 1.00 96.19 113 ARG A N 1
ATOM 885 C CA . ARG A 1 113 ? -16.605 -3.704 7.024 1.00 96.19 113 ARG A CA 1
ATOM 886 C C . ARG A 1 113 ? -15.993 -3.339 8.370 1.00 96.19 113 ARG A C 1
ATOM 888 O O . ARG A 1 113 ? -14.905 -3.805 8.708 1.00 96.19 113 ARG A O 1
ATOM 895 N N . ARG A 1 114 ? -16.755 -2.617 9.193 1.00 95.75 114 ARG A N 1
ATOM 896 C CA . ARG A 1 114 ? -16.363 -2.156 10.537 1.00 95.75 114 ARG A CA 1
ATOM 897 C C . ARG A 1 114 ? -15.777 -3.257 11.428 1.00 95.75 114 ARG A C 1
ATOM 899 O O . ARG A 1 114 ? -14.740 -3.061 12.054 1.00 95.75 114 ARG A O 1
ATOM 906 N N . GLN A 1 115 ? -16.426 -4.423 11.482 1.00 95.88 115 GLN A N 1
ATOM 907 C CA . GLN A 1 115 ? -15.975 -5.549 12.310 1.00 95.88 115 GLN A CA 1
ATOM 908 C C . GLN A 1 115 ? -14.637 -6.122 11.831 1.00 95.88 115 GLN A C 1
ATOM 910 O O . GLN A 1 115 ? -13.780 -6.434 12.653 1.00 95.88 115 GLN A O 1
ATOM 915 N N . VAL A 1 116 ? -14.447 -6.213 10.513 1.00 95.94 116 VAL A N 1
ATOM 916 C CA . VAL A 1 116 ? -13.204 -6.715 9.919 1.00 95.94 116 VAL A CA 1
ATOM 917 C C . VAL A 1 116 ? -12.062 -5.740 10.199 1.00 95.94 116 VAL A C 1
ATOM 919 O O . VAL A 1 116 ? -10.991 -6.164 10.620 1.00 95.94 116 VAL A O 1
ATOM 922 N N . LEU A 1 117 ? -12.306 -4.431 10.064 1.00 96.38 117 LEU A N 1
ATOM 923 C CA . LEU A 1 117 ? -11.318 -3.409 10.410 1.00 96.38 117 LEU A CA 1
ATOM 924 C C . LEU A 1 117 ? -10.915 -3.487 11.889 1.00 96.38 117 LEU A C 1
ATOM 926 O O . LEU A 1 117 ? -9.727 -3.533 12.193 1.00 96.38 117 LEU A O 1
ATOM 930 N N . LYS A 1 118 ? -11.891 -3.567 12.807 1.00 95.88 118 LYS A N 1
ATOM 931 C CA . LYS A 1 118 ? -11.632 -3.700 14.252 1.00 95.88 118 LYS A CA 1
ATOM 932 C C . LYS A 1 118 ? -10.740 -4.891 14.584 1.00 95.88 118 LYS A C 1
ATOM 934 O O . LYS A 1 118 ? -9.904 -4.772 15.469 1.00 95.88 118 LYS A O 1
ATOM 939 N N . GLN A 1 119 ? -10.929 -6.022 13.908 1.00 95.94 119 GLN A N 1
ATOM 940 C CA . GLN A 1 119 ? -10.092 -7.207 14.095 1.00 95.94 119 GLN A CA 1
ATOM 941 C C . GLN A 1 119 ? -8.686 -6.990 13.527 1.00 95.94 119 GLN A C 1
ATOM 943 O O . GLN A 1 119 ? -7.702 -7.276 14.202 1.00 95.94 119 GLN A O 1
ATOM 948 N N . ALA A 1 120 ? -8.588 -6.435 12.318 1.00 94.38 120 ALA A N 1
ATOM 949 C CA . ALA A 1 120 ? -7.319 -6.248 11.624 1.00 94.38 120 ALA A CA 1
ATOM 950 C C . ALA A 1 120 ? -6.348 -5.311 12.366 1.00 94.38 120 ALA A C 1
ATOM 952 O O . ALA A 1 120 ? -5.141 -5.543 12.351 1.00 94.38 120 ALA A O 1
ATOM 953 N N . ILE A 1 121 ? -6.856 -4.277 13.044 1.00 95.38 121 ILE A N 1
ATOM 954 C CA . ILE A 1 121 ? -5.998 -3.287 13.714 1.00 95.38 121 ILE A CA 1
ATOM 955 C C . ILE A 1 121 ? -5.442 -3.752 15.068 1.00 95.38 121 ILE A C 1
ATOM 957 O O . ILE A 1 121 ? -4.526 -3.116 15.580 1.00 95.38 121 ILE A O 1
ATOM 961 N N . GLN A 1 122 ? -5.938 -4.855 15.646 1.00 92.38 122 GLN A N 1
ATOM 962 C CA . GLN A 1 122 ? -5.507 -5.337 16.973 1.00 92.38 122 GLN A CA 1
ATOM 963 C C . GLN A 1 122 ? -4.014 -5.683 17.038 1.00 92.38 122 GLN A C 1
ATOM 965 O O . GLN A 1 122 ? -3.411 -5.5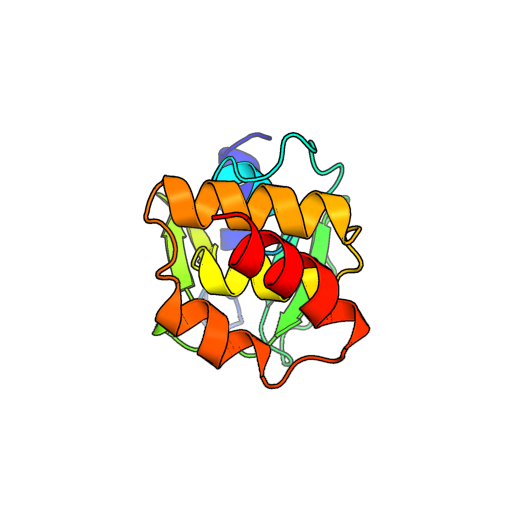89 18.103 1.00 92.38 122 GLN A O 1
ATOM 970 N N . GLY A 1 123 ? -3.422 -6.080 15.908 1.00 87.06 123 GLY A N 1
ATOM 971 C CA . GLY A 1 123 ? -2.000 -6.417 15.805 1.00 87.06 123 GLY A CA 1
ATOM 972 C C . GLY A 1 123 ? -1.078 -5.234 15.494 1.00 87.06 123 GLY A C 1
ATOM 973 O O . GLY A 1 123 ? 0.128 -5.437 15.371 1.00 87.06 123 GLY A O 1
ATOM 974 N N . LEU A 1 124 ? -1.614 -4.022 15.320 1.00 89.62 124 LEU A N 1
ATOM 975 C CA . LEU A 1 124 ? -0.823 -2.831 14.997 1.00 89.62 124 LEU A CA 1
ATOM 976 C C . LEU A 1 124 ? -0.277 -2.152 16.258 1.00 89.62 124 LEU A C 1
ATOM 978 O O . LEU A 1 124 ? -0.798 -2.348 17.354 1.00 89.62 124 LEU A O 1
ATOM 982 N N . SER A 1 125 ? 0.739 -1.300 16.107 1.00 90.50 125 SER A N 1
ATOM 983 C CA . SER A 1 125 ? 1.197 -0.452 17.216 1.00 90.50 125 SER A CA 1
ATOM 984 C C . SER A 1 125 ? 0.153 0.610 17.582 1.00 90.50 125 SER A C 1
ATOM 986 O O . SER A 1 125 ? -0.661 0.997 16.744 1.00 90.50 125 SER A O 1
ATOM 988 N N . GLU A 1 126 ? 0.184 1.137 18.811 1.00 88.69 126 GLU A N 1
ATOM 989 C CA . GLU A 1 126 ? -0.770 2.172 19.255 1.00 88.69 126 GLU A CA 1
ATOM 990 C C . GLU A 1 126 ? -0.795 3.393 18.323 1.00 88.69 126 GLU A C 1
ATOM 992 O O . GLU A 1 126 ? -1.867 3.879 17.964 1.00 88.69 126 GLU A O 1
ATOM 997 N N . ALA A 1 127 ? 0.379 3.836 17.862 1.00 86.44 127 ALA A N 1
ATOM 998 C CA . ALA A 1 127 ? 0.505 4.952 16.929 1.00 86.44 127 ALA A CA 1
ATOM 999 C C . ALA A 1 127 ? -0.203 4.678 15.590 1.00 86.44 127 ALA A C 1
ATOM 1001 O O . ALA A 1 127 ? -0.855 5.562 15.041 1.00 86.44 127 ALA A O 1
ATOM 1002 N N . GLN A 1 128 ? -0.117 3.445 15.083 1.00 87.56 128 GLN A N 1
ATOM 1003 C CA . GLN A 1 128 ? -0.780 3.033 13.842 1.00 87.56 128 GLN A CA 1
ATOM 1004 C C . GLN A 1 128 ? -2.288 2.837 14.030 1.00 87.56 128 GLN A C 1
ATOM 1006 O O . GLN A 1 128 ? -3.058 3.072 13.103 1.00 87.56 128 GLN A O 1
ATOM 1011 N N . GLN A 1 129 ? -2.725 2.420 15.222 1.00 90.81 129 GLN A N 1
ATOM 1012 C CA . GLN A 1 129 ? -4.142 2.231 15.535 1.00 90.81 129 GLN A CA 1
ATOM 1013 C C . GLN A 1 129 ? -4.902 3.548 15.695 1.00 90.81 129 GLN A C 1
ATOM 1015 O O . GLN A 1 129 ? -6.110 3.563 15.463 1.00 90.81 129 GLN A O 1
ATOM 1020 N N . LEU A 1 130 ? -4.228 4.629 16.102 1.00 90.12 130 LEU A N 1
ATOM 1021 C CA . LEU A 1 130 ? -4.866 5.888 16.491 1.00 90.12 130 LEU A CA 1
ATOM 1022 C C . LEU A 1 130 ? -5.863 6.397 15.439 1.00 90.12 130 LEU A C 1
ATOM 1024 O O . LEU A 1 130 ? -7.033 6.594 15.761 1.00 90.12 130 LEU A O 1
ATOM 1028 N N . GLY A 1 131 ? -5.436 6.522 14.178 1.00 90.75 131 GLY A N 1
ATOM 1029 C CA . GLY A 1 131 ? -6.309 7.012 13.105 1.00 90.75 131 GLY A CA 1
ATOM 1030 C C . GLY A 1 131 ? -7.505 6.092 12.829 1.00 90.75 131 GLY A C 1
ATOM 1031 O O . GLY A 1 131 ? -8.629 6.553 12.648 1.00 90.75 131 GLY A O 1
ATOM 1032 N N . PHE A 1 132 ? -7.305 4.773 12.882 1.00 94.88 132 PHE A N 1
ATOM 1033 C CA . PHE A 1 132 ? -8.401 3.817 12.705 1.00 94.88 132 PHE A CA 1
ATOM 1034 C C . PHE A 1 132 ? -9.411 3.866 13.847 1.00 94.88 132 PHE A C 1
ATOM 1036 O O . PHE A 1 132 ? -10.610 3.739 13.612 1.00 94.88 132 PHE A O 1
ATOM 1043 N N . ARG A 1 133 ? -8.938 4.024 15.086 1.00 93.62 133 ARG A N 1
ATOM 1044 C CA . ARG A 1 133 ? -9.795 4.064 16.274 1.00 93.62 133 ARG A CA 1
ATOM 1045 C C . ARG A 1 133 ? -10.678 5.300 16.287 1.00 93.62 133 ARG A C 1
ATOM 1047 O O . ARG A 1 133 ? -11.870 5.148 16.515 1.00 93.62 133 ARG A O 1
ATOM 1054 N N . VAL A 1 134 ? -10.115 6.462 15.963 1.00 93.75 134 VAL A N 1
ATOM 1055 C CA . VAL A 1 134 ? -10.878 7.712 15.843 1.00 93.75 134 VAL A CA 1
ATOM 1056 C C . VAL A 1 134 ? -11.973 7.565 14.780 1.00 93.75 134 VAL A C 1
ATOM 1058 O O . VAL A 1 134 ? -13.148 7.745 15.087 1.00 93.75 134 VAL A O 1
ATOM 1061 N N . ALA A 1 135 ? -11.643 7.079 13.577 1.00 92.81 135 ALA A N 1
ATOM 1062 C CA . ALA A 1 135 ? -12.656 6.827 12.543 1.00 92.81 135 ALA A CA 1
ATOM 1063 C C . ALA A 1 135 ? -13.730 5.808 12.980 1.00 92.81 135 ALA A C 1
ATOM 1065 O O . ALA A 1 135 ? -14.902 5.923 12.626 1.00 92.81 135 ALA A O 1
ATOM 1066 N N . LEU A 1 136 ? -13.349 4.800 13.770 1.00 91.56 136 LEU A N 1
ATOM 1067 C CA . LEU A 1 136 ? -14.261 3.815 14.354 1.00 91.56 136 LEU A CA 1
ATOM 1068 C C . LEU A 1 136 ? -15.067 4.339 15.556 1.00 91.56 136 LEU A C 1
ATOM 1070 O O . LEU A 1 136 ? -15.947 3.623 16.044 1.00 91.56 136 LEU A O 1
ATOM 1074 N N . GLU A 1 137 ? -14.812 5.530 16.065 1.00 89.94 137 GLU A N 1
ATOM 1075 C CA . GLU A 1 137 ? -15.640 6.162 17.097 1.00 89.94 137 GLU A CA 1
ATOM 1076 C C . GLU A 1 137 ? -16.625 7.157 16.469 1.00 89.94 137 GLU A C 1
ATOM 1078 O O . GLU A 1 137 ? -17.743 7.289 16.960 1.00 89.94 137 GLU A O 1
ATOM 1083 N N . GLU A 1 138 ? -16.251 7.762 15.339 1.00 80.19 138 GLU A N 1
ATOM 1084 C CA . GLU A 1 138 ? -17.027 8.798 14.645 1.00 80.19 138 GLU A CA 1
ATOM 1085 C C . GLU A 1 138 ? -18.037 8.271 13.603 1.00 80.19 138 GLU A C 1
ATOM 1087 O O . GLU A 1 138 ? -19.013 8.963 13.316 1.00 80.19 138 GLU A O 1
ATOM 1092 N N . ALA A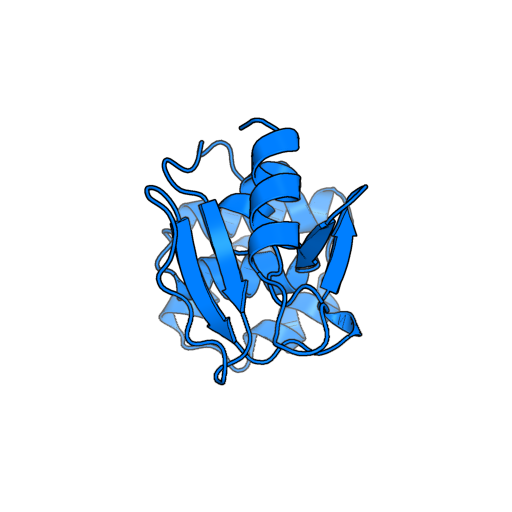 1 139 ? -17.823 7.074 13.036 1.00 65.00 139 ALA A N 1
ATOM 1093 C CA . ALA A 1 139 ? -18.672 6.471 11.987 1.00 65.00 139 ALA A CA 1
ATOM 1094 C C . ALA A 1 139 ? -19.823 5.591 12.508 1.00 65.00 139 ALA A C 1
ATOM 1096 O O . ALA A 1 139 ? -20.892 5.545 11.870 1.00 65.00 139 ALA A O 1
#

Secondary structure (DSSP, 8-state):
--HHHHHHHHHHTB-TTS-B--EE-HHHHHHHTT------SSEEEEE-TT--PPPPTTEEEEE----GGGEEEETTEEEE-HHHHHHHHHHTT--HHHHHHHHHHHHHTTSS-HHHHHHHGGGS-HHHHHHHHHHHHH-

pLDDT: mean 94.25, std 5.41, range [65.0, 98.81]

Mean predicted aligned error: 3.16 Å